Protein AF-A0A0G4MFW6-F1 (afdb_monomer_lite)

pLDDT: mean 86.65, std 14.7, range [42.06, 98.0]

InterPro domains:
  IPR031814 ALG11 mannosyltransferase, N-terminal [PF15924] (3-106)
  IPR038013 ALG11 mannosyltransferase [PTHR45919] (3-107)

Secondary structure (DSSP, 8-state):
-HHHHHHHH-PPP-GGG---PPPTTGGGGSGGG-SSSHHHHHHHHHHHHHHHHHHH---SSEEESS--HHHHHHHHHH-TTS-EEE--SS-SS-HHHHHTT-TTSTTTT-TT--

Radius of gyration: 18.27 Å; chains: 1; bounding box: 51×30×42 Å

Organism: Verticillium longisporum (NCBI:txid100787)

Sequence (114 aa):
MVTLAKRRFNIDIHPPSLVLMYLSTKHLVLASTWTHFTLLGQSLGSMVMAWDAFQLLVPDVLVDTMGYAFVLGLSKLLFPTIPTGAYVHYPTISTDMLESLDPKSANGSQGINA

Structure (mmCIF, N/CA/C/O backbone):
data_AF-A0A0G4MFW6-F1
#
_entry.id   AF-A0A0G4MFW6-F1
#
loop_
_atom_site.group_PDB
_atom_site.id
_atom_site.type_symbol
_atom_site.label_atom_id
_atom_site.label_alt_id
_atom_site.label_comp_id
_atom_site.label_asym_id
_atom_site.label_entity_id
_atom_site.label_seq_id
_atom_site.pdbx_PDB_ins_code
_atom_site.Cartn_x
_atom_site.Cartn_y
_atom_site.Cartn_z
_atom_site.occupancy
_atom_site.B_iso_or_equiv
_atom_site.auth_seq_id
_atom_site.auth_comp_id
_atom_site.auth_asym_id
_atom_site.auth_atom_id
_atom_site.pdbx_PDB_model_num
ATOM 1 N N . MET A 1 1 ? -19.606 -6.796 -1.624 1.00 78.00 1 MET A N 1
ATOM 2 C CA . MET A 1 1 ? -18.393 -7.292 -0.932 1.00 78.00 1 MET A CA 1
ATOM 3 C C . MET A 1 1 ? -18.736 -8.240 0.217 1.00 78.00 1 MET A C 1
ATOM 5 O O . MET A 1 1 ? -18.375 -9.403 0.128 1.00 78.00 1 MET A O 1
ATOM 9 N N . VAL A 1 2 ? -19.492 -7.800 1.233 1.00 89.75 2 VAL A N 1
ATOM 10 C CA . VAL A 1 2 ? -19.849 -8.609 2.423 1.00 89.75 2 VAL A CA 1
ATOM 11 C C . VAL A 1 2 ? -20.500 -9.958 2.074 1.00 89.75 2 VAL A C 1
ATOM 13 O O . VAL A 1 2 ? -20.024 -11.003 2.504 1.00 89.75 2 VAL A O 1
ATOM 16 N N . THR A 1 3 ? -21.512 -9.973 1.199 1.00 90.06 3 THR A N 1
ATOM 17 C CA . THR A 1 3 ? -22.178 -11.217 0.760 1.00 90.06 3 THR A CA 1
ATOM 18 C C . THR A 1 3 ? -21.230 -12.182 0.041 1.00 90.06 3 THR A C 1
ATOM 20 O O . THR A 1 3 ? -21.353 -13.397 0.176 1.00 90.06 3 THR A O 1
ATOM 23 N N . LEU A 1 4 ? -20.261 -11.654 -0.718 1.00 92.50 4 LEU A N 1
ATOM 24 C CA . LEU A 1 4 ? -19.272 -12.471 -1.421 1.00 92.50 4 LEU A CA 1
ATOM 25 C C . LEU A 1 4 ? -18.303 -13.122 -0.428 1.00 92.50 4 LEU A C 1
ATOM 27 O O . LEU A 1 4 ? -18.006 -14.305 -0.576 1.00 92.50 4 LEU A O 1
ATOM 31 N N . ALA A 1 5 ? -17.865 -12.372 0.589 1.00 92.81 5 ALA A N 1
ATOM 32 C CA . ALA A 1 5 ? -17.000 -12.883 1.647 1.00 92.81 5 ALA A CA 1
ATOM 33 C C . ALA A 1 5 ? -17.669 -14.037 2.408 1.00 92.81 5 ALA A C 1
ATOM 35 O O . ALA A 1 5 ? -17.083 -15.116 2.523 1.00 92.81 5 ALA A O 1
ATOM 36 N N . LYS A 1 6 ? -18.937 -13.862 2.806 1.00 94.62 6 LYS A N 1
ATOM 37 C CA . LYS A 1 6 ? -19.715 -14.923 3.456 1.00 94.62 6 LYS A CA 1
ATOM 38 C C . LYS A 1 6 ? -19.870 -16.149 2.560 1.00 94.62 6 LYS A C 1
ATOM 40 O O . LYS A 1 6 ? -19.598 -17.262 2.989 1.00 94.62 6 LYS A O 1
ATOM 45 N N . ARG A 1 7 ? -20.242 -15.964 1.291 1.00 96.62 7 ARG A N 1
ATOM 46 C CA . ARG A 1 7 ? -20.459 -17.086 0.366 1.00 96.62 7 ARG A CA 1
ATOM 47 C C . ARG A 1 7 ? -19.178 -17.859 0.041 1.00 96.62 7 ARG A C 1
ATOM 49 O O . ARG A 1 7 ? -19.228 -19.075 -0.095 1.00 96.62 7 ARG A O 1
ATOM 56 N N . ARG A 1 8 ? -18.050 -17.168 -0.156 1.00 96.50 8 ARG A N 1
ATOM 57 C CA . ARG A 1 8 ? -16.810 -17.793 -0.646 1.00 96.50 8 ARG A CA 1
ATOM 58 C C . ARG A 1 8 ? -15.929 -18.335 0.473 1.00 96.50 8 ARG A C 1
ATOM 60 O O . ARG A 1 8 ? -15.273 -19.351 0.261 1.00 96.50 8 ARG A O 1
ATOM 67 N N . PHE A 1 9 ? -15.919 -17.656 1.616 1.00 94.94 9 PHE A N 1
ATOM 68 C CA . PHE A 1 9 ? -14.988 -17.921 2.711 1.00 94.94 9 PHE A CA 1
ATOM 69 C C . PHE A 1 9 ? -15.691 -18.251 4.034 1.00 94.94 9 PHE A C 1
ATOM 71 O O . PHE A 1 9 ? -15.015 -18.539 5.012 1.00 94.94 9 PHE A O 1
ATOM 78 N N . ASN A 1 10 ? -17.030 -18.224 4.080 1.00 94.69 10 ASN A N 1
ATOM 79 C CA . ASN A 1 10 ? -17.824 -18.399 5.300 1.00 94.69 10 ASN A CA 1
ATOM 80 C C . ASN A 1 10 ? -17.467 -17.401 6.420 1.00 94.69 10 ASN A C 1
ATOM 82 O O . ASN A 1 10 ? -17.587 -17.713 7.600 1.00 94.69 10 ASN A O 1
ATOM 86 N N . ILE A 1 11 ? -17.048 -16.189 6.042 1.00 94.12 11 ILE A N 1
ATOM 87 C CA . ILE A 1 11 ? -16.696 -15.115 6.976 1.00 94.12 11 ILE A CA 1
ATOM 88 C C . ILE A 1 11 ? -17.867 -14.138 7.074 1.00 94.12 11 ILE A C 1
ATOM 90 O O . ILE A 1 11 ? -18.269 -13.544 6.069 1.00 94.12 11 ILE A O 1
ATOM 94 N N . ASP A 1 12 ? -18.400 -13.957 8.281 1.00 93.56 12 ASP A N 1
ATOM 95 C CA . ASP A 1 12 ? -19.388 -12.921 8.579 1.00 93.56 12 ASP A CA 1
ATOM 96 C C . ASP A 1 12 ? -18.678 -11.598 8.874 1.00 93.56 12 ASP A C 1
ATOM 98 O O . ASP A 1 12 ? -17.927 -11.477 9.838 1.00 93.56 12 ASP A O 1
ATOM 102 N N . ILE A 1 13 ? -18.912 -10.595 8.027 1.00 92.50 13 ILE A N 1
ATOM 103 C CA . ILE A 1 13 ? -18.380 -9.241 8.208 1.00 92.50 13 ILE A CA 1
ATOM 104 C C . ILE A 1 13 ? -19.518 -8.360 8.706 1.00 92.50 13 ILE A C 1
ATOM 106 O O . ILE A 1 13 ? -20.530 -8.223 8.019 1.00 92.50 13 ILE A O 1
ATOM 110 N N . HIS A 1 14 ? -19.339 -7.735 9.868 1.00 94.00 14 HIS A N 1
ATOM 111 C CA . HIS A 1 14 ? -20.284 -6.764 10.411 1.00 94.00 14 HIS A CA 1
ATOM 112 C C . HIS A 1 14 ? -20.257 -5.472 9.560 1.00 94.00 14 HIS A C 1
ATOM 114 O O . HIS A 1 14 ? -19.241 -4.777 9.547 1.00 94.00 14 HIS A O 1
ATOM 120 N N . PRO A 1 15 ? -21.323 -5.126 8.807 1.00 90.69 15 PRO A N 1
ATOM 121 C CA . PRO A 1 15 ? -21.254 -4.035 7.829 1.00 90.69 15 PRO A CA 1
ATOM 122 C C . PRO A 1 15 ? -20.947 -2.646 8.416 1.00 90.69 15 PRO A C 1
ATOM 124 O O . PRO A 1 15 ? -20.157 -1.933 7.804 1.00 90.69 15 PRO A O 1
ATOM 127 N N . PRO A 1 16 ? -21.484 -2.250 9.590 1.00 93.31 16 PRO A N 1
ATOM 128 C CA . PRO A 1 16 ? -21.184 -0.942 10.178 1.00 93.31 16 PRO A CA 1
ATOM 129 C C . PRO A 1 16 ? -19.715 -0.713 10.550 1.00 93.31 16 PRO A C 1
ATOM 131 O O . PRO A 1 16 ? -19.299 0.434 10.661 1.00 93.31 16 PRO A O 1
ATOM 134 N N . SER A 1 17 ? -18.923 -1.772 10.752 1.00 91.00 17 SER A N 1
ATOM 135 C CA . SER A 1 17 ? -17.487 -1.644 11.048 1.00 91.00 17 SER A CA 1
ATOM 136 C C . SER A 1 17 ? -16.615 -1.589 9.791 1.00 91.00 17 SER A C 1
ATOM 138 O O . SER A 1 17 ? -15.395 -1.524 9.899 1.00 91.00 17 SER A O 1
ATOM 140 N N . LEU A 1 18 ? -17.213 -1.650 8.598 1.00 92.25 18 LEU A N 1
ATOM 141 C CA . LEU A 1 18 ? -16.495 -1.595 7.333 1.00 92.25 18 LEU A CA 1
ATOM 142 C C . LEU A 1 18 ? -16.656 -0.216 6.694 1.00 92.25 18 LEU A C 1
ATOM 144 O O . LEU A 1 18 ? -17.746 0.160 6.266 1.00 92.25 18 LEU A 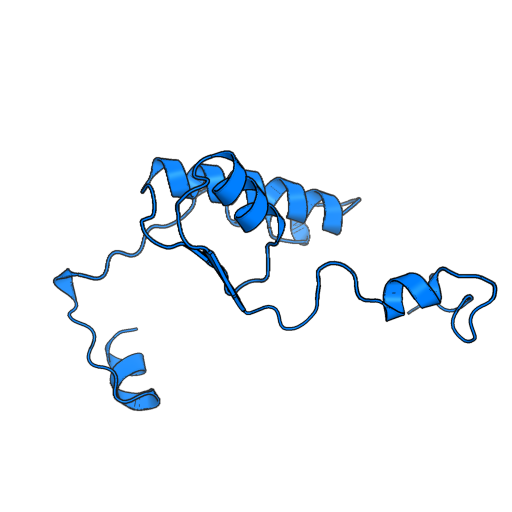O 1
ATOM 148 N N . VAL A 1 19 ? -15.538 0.485 6.533 1.00 94.06 19 VAL A N 1
ATOM 149 C CA . VAL A 1 19 ? -15.472 1.754 5.805 1.00 94.06 19 VAL A CA 1
ATOM 150 C C . VAL A 1 19 ? -14.509 1.597 4.635 1.00 94.06 19 VAL A C 1
ATOM 152 O O . VAL A 1 19 ? -13.379 1.149 4.810 1.00 94.06 19 VAL A O 1
ATOM 155 N N . LEU A 1 20 ? -14.962 1.951 3.431 1.00 93.75 20 LEU A N 1
ATOM 156 C CA . LEU A 1 20 ? -14.128 1.958 2.231 1.00 93.75 20 LEU A CA 1
ATOM 157 C C . LEU A 1 20 ? -13.675 3.387 1.952 1.00 93.75 20 LEU A C 1
ATOM 159 O O . LEU A 1 20 ? -14.489 4.245 1.611 1.00 93.75 20 LEU A O 1
ATOM 163 N N . MET A 1 21 ? -12.377 3.629 2.098 1.00 94.44 21 MET A N 1
ATOM 164 C CA . MET A 1 21 ? -11.762 4.920 1.810 1.00 94.44 21 MET A CA 1
ATOM 165 C C . MET A 1 21 ? -11.141 4.888 0.416 1.00 94.44 21 MET A C 1
ATOM 167 O O . MET A 1 21 ? -10.387 3.974 0.079 1.00 94.44 21 MET A O 1
ATOM 171 N N . TYR A 1 22 ? -11.476 5.876 -0.409 1.00 94.94 22 TYR A N 1
ATOM 172 C CA . TYR A 1 22 ? -10.946 5.993 -1.763 1.00 94.94 22 TYR A CA 1
ATOM 173 C C . TYR A 1 22 ? -9.756 6.944 -1.775 1.00 94.94 22 TYR A C 1
ATOM 175 O O . TYR A 1 22 ? -9.874 8.091 -1.358 1.00 94.94 22 TYR A O 1
ATOM 183 N N . LEU A 1 23 ? -8.626 6.466 -2.293 1.00 96.19 23 LEU A N 1
ATOM 184 C CA . LEU A 1 23 ? -7.404 7.256 -2.414 1.00 96.19 23 LEU A CA 1
ATOM 185 C C . LEU A 1 23 ? -7.413 8.049 -3.721 1.00 96.19 23 LEU A C 1
ATOM 187 O O . LEU A 1 2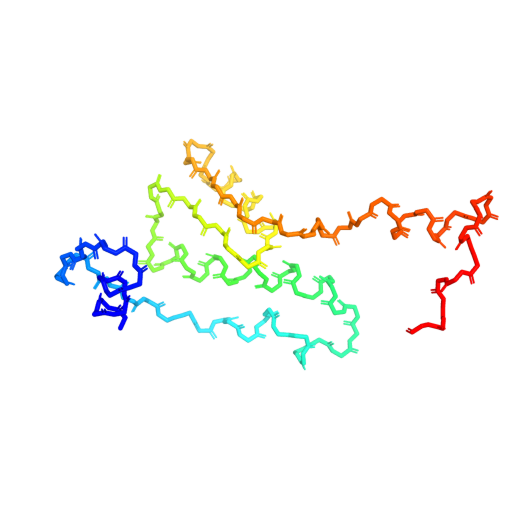3 ? -7.673 7.498 -4.800 1.00 96.19 23 LEU A O 1
ATOM 191 N N . SER A 1 24 ? -7.100 9.337 -3.628 1.00 95.88 24 SER A N 1
ATOM 192 C CA . SER A 1 24 ? -7.059 10.261 -4.769 1.00 95.88 24 SER A CA 1
ATOM 193 C C . SER A 1 24 ? -5.837 10.008 -5.663 1.00 95.88 24 SER A C 1
ATOM 195 O O . SER A 1 24 ? -5.871 10.147 -6.890 1.00 95.88 24 SER A O 1
ATOM 197 N N . THR A 1 25 ? -4.763 9.528 -5.048 1.00 97.12 25 THR A N 1
ATOM 198 C CA . THR A 1 25 ? -3.436 9.346 -5.648 1.00 97.12 25 THR A CA 1
ATOM 199 C C . THR A 1 25 ? -3.196 7.946 -6.222 1.00 97.12 25 THR A C 1
ATOM 201 O O . THR A 1 25 ? -2.107 7.662 -6.718 1.00 97.12 25 THR A O 1
ATOM 204 N N . LYS A 1 26 ? -4.222 7.078 -6.265 1.00 95.06 26 LYS A N 1
ATOM 205 C CA . LYS A 1 26 ? -4.124 5.698 -6.793 1.00 95.06 26 LYS A CA 1
ATOM 206 C C . LYS A 1 26 ? -3.586 5.593 -8.223 1.00 95.06 26 LYS A C 1
ATOM 208 O O . LYS A 1 26 ? -3.128 4.538 -8.641 1.00 95.06 26 LYS A O 1
ATOM 213 N N . HIS A 1 27 ? -3.700 6.657 -9.012 1.00 96.44 27 HIS A N 1
ATOM 214 C CA . HIS A 1 27 ? -3.220 6.657 -10.388 1.00 96.44 27 HIS A CA 1
ATOM 215 C C . HIS A 1 27 ? -1.688 6.579 -10.446 1.00 96.44 27 HIS A C 1
ATOM 217 O O . HIS A 1 27 ? -1.157 5.994 -11.377 1.00 96.44 27 HIS A O 1
ATOM 223 N N . LEU A 1 28 ? -0.975 7.054 -9.419 1.00 96.81 28 LEU A N 1
ATOM 224 C CA . LEU A 1 28 ? 0.490 7.059 -9.376 1.00 96.81 28 LEU A CA 1
ATOM 225 C C . LEU A 1 28 ? 1.121 5.661 -9.313 1.00 96.81 28 LEU A C 1
ATOM 227 O O . LEU A 1 28 ? 2.312 5.523 -9.566 1.00 96.81 28 LEU A O 1
ATOM 231 N N . VAL A 1 29 ? 0.357 4.617 -8.991 1.00 95.25 29 VAL A N 1
ATOM 232 C CA . VAL A 1 29 ? 0.852 3.230 -9.031 1.00 95.25 29 VAL A CA 1
ATOM 233 C C . VAL A 1 29 ? 0.544 2.524 -10.355 1.00 95.25 29 VAL A C 1
ATOM 235 O O . VAL A 1 29 ? 0.963 1.388 -10.565 1.00 95.25 29 VAL A O 1
ATOM 238 N N . LEU A 1 30 ? -0.145 3.184 -11.290 1.00 93.94 30 LEU A N 1
ATOM 239 C CA . LEU A 1 30 ? -0.412 2.633 -12.616 1.00 93.94 30 LEU A CA 1
ATOM 240 C C . LEU A 1 30 ? 0.806 2.810 -13.526 1.00 93.94 30 LEU A C 1
ATOM 242 O O . LEU A 1 30 ? 1.392 3.888 -13.601 1.00 93.94 30 LEU A O 1
ATOM 246 N N . ALA A 1 31 ? 1.149 1.766 -14.281 1.00 89.31 31 ALA A N 1
ATOM 247 C CA . ALA A 1 31 ? 2.262 1.814 -15.229 1.00 89.31 31 ALA A CA 1
ATOM 248 C C . ALA A 1 31 ? 2.069 2.908 -16.296 1.00 89.31 31 ALA A C 1
ATOM 250 O O . ALA A 1 31 ? 3.018 3.589 -16.668 1.00 89.31 31 ALA A O 1
ATOM 251 N N . SER A 1 32 ? 0.822 3.137 -16.721 1.00 93.44 32 SER A N 1
ATOM 252 C CA . SER A 1 32 ? 0.451 4.162 -17.706 1.00 93.44 32 SER A CA 1
ATOM 253 C C . SER A 1 32 ? 0.752 5.596 -17.268 1.00 93.44 32 SER A C 1
ATOM 255 O O . SER A 1 32 ? 0.764 6.493 -18.103 1.00 93.44 32 SER A O 1
ATOM 257 N N . THR A 1 33 ? 0.960 5.835 -15.972 1.00 95.25 33 THR A N 1
ATOM 258 C CA . THR A 1 33 ? 1.313 7.160 -15.447 1.00 95.25 33 THR A CA 1
ATOM 259 C C . THR A 1 33 ? 2.782 7.503 -15.687 1.00 95.25 33 THR A C 1
ATOM 261 O O . THR A 1 33 ? 3.131 8.681 -15.729 1.00 95.25 33 THR A O 1
ATOM 264 N N . TRP A 1 34 ? 3.638 6.501 -15.898 1.00 93.56 34 TRP A N 1
ATOM 265 C CA . TRP A 1 34 ? 5.083 6.674 -16.002 1.00 93.56 34 TRP A CA 1
ATOM 266 C C . TRP A 1 34 ? 5.589 6.216 -17.369 1.00 93.56 34 TRP A C 1
ATOM 268 O O . TRP A 1 34 ? 5.813 5.028 -17.596 1.00 93.56 34 TRP A O 1
ATOM 278 N N . THR A 1 35 ? 5.816 7.174 -18.270 1.00 90.62 35 THR A N 1
ATOM 279 C CA . THR A 1 35 ? 6.331 6.920 -19.629 1.00 90.62 35 THR A CA 1
ATOM 280 C C . THR A 1 35 ? 7.758 6.363 -19.634 1.00 90.62 35 THR A C 1
ATOM 282 O O . THR A 1 35 ? 8.134 5.627 -20.539 1.00 90.62 35 THR A O 1
ATOM 285 N N . HIS A 1 36 ? 8.558 6.703 -18.622 1.00 93.12 36 HIS A N 1
ATOM 286 C CA . HIS A 1 36 ? 9.929 6.225 -18.445 1.00 93.12 36 HIS A CA 1
ATOM 287 C C . HIS A 1 36 ? 10.140 5.833 -16.980 1.00 93.12 36 HIS A C 1
ATOM 289 O O . HIS A 1 36 ? 9.475 6.374 -16.096 1.00 93.12 36 HIS A O 1
ATOM 295 N N . PHE A 1 37 ? 11.082 4.920 -16.719 1.00 92.88 37 PHE A N 1
ATOM 296 C CA . PHE A 1 37 ? 11.421 4.447 -15.368 1.00 92.88 37 PHE A CA 1
ATOM 297 C C . PHE A 1 37 ? 10.208 3.955 -14.568 1.00 92.88 37 PHE A C 1
ATOM 299 O O . PHE A 1 37 ? 10.079 4.241 -13.380 1.00 92.88 37 PHE A O 1
ATOM 306 N N . THR A 1 38 ? 9.316 3.207 -15.218 1.00 91.50 38 THR A N 1
ATOM 307 C CA . THR A 1 38 ? 8.009 2.823 -14.672 1.00 91.50 38 THR A CA 1
ATOM 308 C C . THR A 1 38 ? 8.092 2.193 -13.283 1.00 91.50 38 THR A C 1
ATOM 310 O O . THR A 1 38 ? 7.344 2.599 -12.403 1.00 91.50 38 THR A O 1
ATOM 313 N N . LEU A 1 39 ? 9.043 1.284 -13.038 1.00 91.00 39 LEU A N 1
ATOM 314 C CA . LEU A 1 39 ? 9.212 0.650 -11.723 1.00 91.00 39 LEU A CA 1
ATOM 315 C C . LEU A 1 39 ? 9.607 1.648 -10.624 1.00 91.00 39 LEU A C 1
ATOM 317 O O . LEU A 1 39 ? 9.082 1.592 -9.511 1.00 91.00 39 LEU A O 1
ATOM 321 N N . LEU A 1 40 ? 10.509 2.584 -10.934 1.00 93.38 40 LEU A N 1
ATOM 322 C CA . LEU A 1 40 ? 10.902 3.642 -10.002 1.00 93.38 40 LEU A CA 1
ATOM 323 C C . LEU A 1 40 ? 9.726 4.588 -9.749 1.00 93.38 40 LEU A C 1
ATOM 325 O O . LEU A 1 40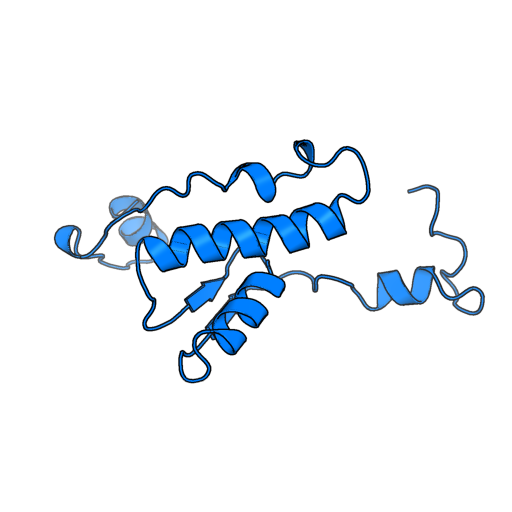 ? 9.425 4.903 -8.600 1.00 93.38 40 LEU A O 1
ATOM 329 N N . GLY A 1 41 ? 9.038 4.991 -10.817 1.00 96.00 41 GLY A N 1
ATOM 330 C CA . GLY A 1 41 ? 7.846 5.827 -10.754 1.00 96.00 41 GLY A CA 1
ATOM 331 C C . GLY A 1 41 ? 6.759 5.206 -9.883 1.00 96.00 41 GLY A C 1
ATOM 332 O O . GLY A 1 41 ? 6.285 5.847 -8.953 1.00 96.00 41 GLY A O 1
ATOM 333 N N . GLN A 1 42 ? 6.423 3.935 -10.097 1.00 95.06 42 GLN A N 1
ATOM 334 C CA . GLN A 1 42 ? 5.450 3.213 -9.274 1.00 95.06 42 GLN A CA 1
ATOM 335 C C . GLN A 1 42 ? 5.915 3.072 -7.820 1.00 95.06 42 GLN A C 1
ATOM 337 O O . GLN A 1 42 ? 5.101 3.219 -6.909 1.00 95.06 42 GLN A O 1
ATOM 342 N N . SER A 1 43 ? 7.212 2.850 -7.582 1.00 94.94 43 SER A N 1
ATOM 343 C CA . SER A 1 43 ? 7.775 2.791 -6.225 1.00 94.94 43 SER A CA 1
ATOM 344 C C . SER A 1 43 ? 7.586 4.120 -5.484 1.00 94.94 43 SER A C 1
ATOM 346 O O . SER A 1 43 ? 7.056 4.134 -4.372 1.00 94.94 43 SER A O 1
ATOM 348 N N . LEU A 1 44 ? 7.918 5.247 -6.124 1.00 96.75 44 LEU A N 1
ATOM 349 C CA . LEU A 1 44 ? 7.686 6.591 -5.581 1.00 96.75 44 LEU A CA 1
ATOM 350 C C . LEU A 1 44 ? 6.190 6.910 -5.440 1.00 96.75 44 LEU A C 1
ATOM 352 O O . LEU A 1 44 ? 5.749 7.397 -4.400 1.00 96.75 44 LEU A O 1
ATOM 356 N N . GLY A 1 45 ? 5.400 6.588 -6.460 1.00 97.25 45 GLY A N 1
ATOM 357 C CA . GLY A 1 45 ? 3.955 6.778 -6.484 1.00 97.25 45 GLY A CA 1
ATOM 358 C C . GLY A 1 45 ? 3.248 6.020 -5.366 1.00 97.25 45 GLY A C 1
ATOM 359 O O . GLY A 1 45 ? 2.318 6.547 -4.759 1.00 97.25 45 GLY A O 1
ATOM 360 N N . SER A 1 46 ? 3.736 4.826 -5.024 1.00 96.94 46 SER A N 1
ATOM 361 C CA . SER A 1 46 ? 3.195 4.043 -3.915 1.00 96.94 46 SER A CA 1
ATOM 362 C C . SER A 1 46 ? 3.400 4.730 -2.562 1.00 96.94 46 SER A C 1
ATOM 364 O O . SER A 1 46 ? 2.486 4.721 -1.741 1.00 96.94 46 SER A O 1
ATOM 366 N N . MET A 1 47 ? 4.532 5.414 -2.346 1.00 97.88 47 MET A N 1
ATOM 367 C CA . MET A 1 47 ? 4.767 6.200 -1.128 1.00 97.88 47 MET A CA 1
ATOM 368 C C . MET A 1 47 ? 3.826 7.402 -1.027 1.00 97.88 47 MET A C 1
ATOM 370 O O . MET A 1 47 ? 3.273 7.653 0.041 1.00 97.88 47 MET A O 1
ATOM 374 N N . VAL A 1 48 ? 3.591 8.113 -2.136 1.00 98.00 48 VAL A N 1
ATOM 375 C CA . VAL A 1 48 ? 2.617 9.219 -2.175 1.00 98.00 48 VAL A CA 1
ATOM 376 C C . VAL A 1 48 ? 1.206 8.705 -1.880 1.00 98.00 48 VAL A C 1
ATOM 378 O O . VAL A 1 48 ? 0.472 9.316 -1.107 1.00 98.00 48 VAL A O 1
ATOM 381 N N . MET A 1 49 ? 0.848 7.546 -2.434 1.00 97.62 49 MET A N 1
ATOM 382 C CA . MET A 1 49 ? -0.439 6.905 -2.179 1.00 97.62 49 MET A CA 1
ATOM 383 C C . MET A 1 49 ? -0.605 6.442 -0.728 1.00 97.62 49 MET A C 1
ATOM 385 O O . MET A 1 49 ? -1.680 6.598 -0.151 1.00 97.62 49 MET A O 1
ATOM 389 N N . ALA A 1 50 ? 0.447 5.910 -0.109 1.00 97.00 50 ALA A N 1
ATOM 390 C CA . ALA A 1 50 ? 0.426 5.577 1.312 1.00 97.00 50 ALA A CA 1
ATOM 391 C C . ALA A 1 50 ? 0.292 6.822 2.192 1.00 97.00 50 ALA A C 1
ATOM 393 O O . ALA A 1 50 ? -0.463 6.808 3.159 1.00 97.00 50 ALA A O 1
ATOM 394 N N . TRP A 1 51 ? 0.966 7.914 1.834 1.00 97.56 51 TRP A N 1
ATOM 395 C CA . TRP A 1 51 ? 0.827 9.188 2.533 1.00 97.56 51 TRP A CA 1
ATOM 396 C C . TRP A 1 51 ? -0.604 9.749 2.460 1.00 97.56 51 TRP A C 1
ATOM 398 O O . TRP A 1 51 ? -1.122 10.233 3.465 1.00 97.56 51 TRP A O 1
ATOM 408 N N . ASP A 1 52 ? -1.264 9.645 1.303 1.00 97.56 52 ASP A N 1
ATOM 409 C CA . ASP A 1 52 ? -2.695 9.961 1.134 1.00 97.56 52 ASP A CA 1
ATOM 410 C C . ASP A 1 52 ? -3.561 9.100 2.075 1.00 97.56 52 ASP A C 1
ATOM 412 O O . ASP A 1 52 ? -4.378 9.619 2.832 1.00 97.56 52 ASP A O 1
ATOM 416 N N . ALA A 1 53 ? -3.304 7.788 2.137 1.00 96.75 53 ALA A N 1
ATOM 417 C CA . ALA A 1 53 ? -4.017 6.886 3.043 1.00 96.75 53 ALA A CA 1
ATOM 418 C C . ALA A 1 53 ? -3.818 7.238 4.529 1.00 96.75 53 ALA A C 1
ATOM 420 O O . ALA A 1 53 ? -4.788 7.258 5.284 1.00 96.75 53 ALA A O 1
ATOM 421 N N . PHE A 1 54 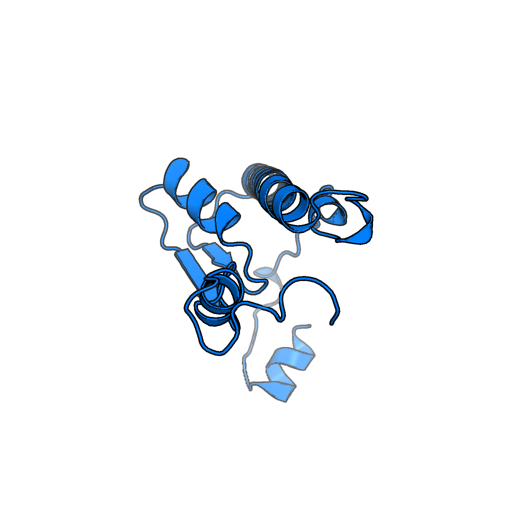? -2.591 7.560 4.947 1.00 96.31 54 PHE A N 1
ATOM 422 C CA . PHE A 1 54 ? -2.281 7.895 6.343 1.00 96.31 54 PHE A CA 1
ATOM 423 C C . PHE A 1 54 ? -2.882 9.229 6.795 1.00 96.31 54 PHE A C 1
ATOM 425 O O . PHE A 1 54 ? -3.133 9.404 7.986 1.00 96.31 54 PHE A O 1
ATOM 432 N N . GLN A 1 55 ? -3.158 10.152 5.868 1.00 95.94 55 GLN A N 1
ATOM 433 C CA . GLN A 1 55 ? -3.918 11.369 6.168 1.00 95.94 55 GLN A CA 1
ATOM 434 C C . GLN A 1 55 ? -5.410 11.097 6.396 1.00 95.94 55 GLN A C 1
ATOM 436 O O . GLN A 1 55 ? -6.054 11.841 7.133 1.00 95.94 55 GLN A O 1
ATOM 441 N N . LEU A 1 56 ? -5.962 10.045 5.784 1.00 96.12 56 LEU A N 1
ATOM 442 C CA . LEU A 1 56 ? -7.353 9.637 6.000 1.00 96.12 56 LEU A CA 1
ATOM 443 C C . LEU A 1 56 ? -7.513 8.824 7.287 1.00 96.12 56 LEU A C 1
ATOM 445 O O . LEU A 1 56 ? -8.492 9.006 8.012 1.00 96.12 56 LEU A O 1
ATOM 449 N N . LEU A 1 57 ? -6.569 7.921 7.560 1.00 95.19 57 LEU A N 1
ATOM 450 C CA . LEU A 1 57 ? -6.576 7.075 8.747 1.00 95.19 57 LEU A CA 1
ATOM 451 C C . LEU A 1 57 ? -5.162 6.593 9.084 1.00 95.19 57 LEU A C 1
ATOM 453 O O . LEU A 1 57 ? -4.508 5.930 8.277 1.00 95.19 57 LEU A O 1
ATOM 457 N N . VAL A 1 58 ? -4.723 6.855 10.314 1.00 95.25 58 VAL A N 1
ATOM 458 C CA . VAL A 1 58 ? -3.519 6.223 10.863 1.00 95.25 58 VAL A CA 1
ATOM 459 C C . VAL A 1 58 ? -3.859 4.765 11.197 1.00 95.25 58 VAL A C 1
ATOM 461 O O . VAL A 1 58 ? -4.821 4.537 11.930 1.00 95.25 58 VAL A O 1
ATOM 464 N N . PRO A 1 59 ? -3.135 3.772 10.650 1.00 95.19 59 PRO A N 1
ATOM 465 C CA . PRO A 1 59 ? -3.457 2.370 10.886 1.00 95.19 59 PRO A CA 1
ATOM 466 C C . PRO A 1 59 ? -3.065 1.926 12.303 1.00 95.19 59 PRO A C 1
ATOM 468 O O . PRO A 1 59 ? -2.157 2.482 12.902 1.00 95.19 59 PRO A O 1
ATOM 471 N N . ASP A 1 60 ? -3.686 0.858 12.802 1.00 96.69 60 ASP A N 1
ATOM 472 C CA . ASP A 1 60 ? -3.162 0.071 13.934 1.00 96.69 60 ASP A CA 1
ATOM 473 C C . ASP A 1 60 ? -2.413 -1.180 13.448 1.00 96.69 60 ASP A C 1
ATOM 475 O O . ASP A 1 60 ? -1.524 -1.705 14.115 1.00 96.69 60 ASP A O 1
ATOM 479 N N . VAL A 1 61 ? -2.772 -1.657 12.253 1.00 96.44 61 VAL A N 1
ATOM 480 C CA . VAL A 1 61 ? -2.130 -2.750 11.520 1.00 96.44 61 VAL A CA 1
ATOM 481 C C . VAL A 1 61 ? -2.180 -2.389 10.041 1.00 96.44 61 VAL A C 1
ATOM 483 O O . VAL A 1 61 ? -3.246 -2.043 9.528 1.00 96.44 61 VAL A O 1
ATOM 486 N N . LEU A 1 62 ? -1.053 -2.491 9.339 1.00 96.62 62 LEU A N 1
ATOM 487 C CA . LEU A 1 62 ? -1.003 -2.250 7.897 1.00 96.62 62 LEU A CA 1
ATOM 488 C C . LEU A 1 62 ? -0.848 -3.570 7.141 1.00 96.62 62 LEU A C 1
ATOM 490 O O . LEU A 1 62 ? 0.077 -4.336 7.408 1.00 96.62 62 LEU A O 1
ATOM 494 N N . VAL A 1 63 ? -1.729 -3.818 6.173 1.00 96.25 63 VAL A N 1
ATOM 495 C CA . VAL A 1 63 ? -1.685 -5.011 5.318 1.00 96.25 63 VAL A CA 1
ATOM 496 C C . VAL A 1 63 ? -1.582 -4.592 3.856 1.00 96.25 63 VAL A C 1
ATOM 498 O O . VAL A 1 63 ? -2.489 -3.949 3.333 1.00 96.25 63 VAL A O 1
ATOM 501 N N . ASP A 1 64 ? -0.497 -4.981 3.191 1.00 94.44 64 ASP A N 1
ATOM 502 C CA . ASP A 1 64 ? -0.305 -4.780 1.755 1.00 94.44 64 ASP A CA 1
ATOM 503 C C . ASP A 1 64 ? -0.573 -6.077 0.983 1.00 94.44 64 ASP A C 1
ATOM 505 O O . ASP A 1 64 ? 0.013 -7.122 1.252 1.00 94.44 64 ASP A O 1
ATOM 509 N N . THR A 1 65 ? -1.469 -6.014 0.004 1.00 92.06 65 THR A N 1
ATOM 510 C CA . THR A 1 65 ? -1.811 -7.156 -0.863 1.00 92.06 65 THR A CA 1
ATOM 511 C C . THR A 1 65 ? -1.398 -6.952 -2.315 1.00 92.06 65 THR A C 1
ATOM 513 O O . THR A 1 65 ? -1.518 -7.878 -3.113 1.00 92.06 65 THR A O 1
ATOM 516 N N . MET A 1 66 ? -0.929 -5.753 -2.664 1.00 89.81 66 MET A N 1
ATOM 517 C CA . MET A 1 66 ? -0.574 -5.372 -4.032 1.00 89.81 66 MET A CA 1
ATOM 518 C C . MET A 1 66 ? 0.936 -5.482 -4.282 1.00 89.81 66 MET A C 1
ATOM 520 O O . MET A 1 66 ? 1.351 -5.539 -5.436 1.00 89.81 66 MET A O 1
ATOM 524 N N . GLY A 1 67 ? 1.752 -5.544 -3.223 1.00 88.81 67 GLY A N 1
ATOM 525 C CA . GLY A 1 67 ? 3.201 -5.746 -3.319 1.00 88.81 67 GLY A CA 1
ATOM 526 C C . GLY A 1 67 ? 4.006 -4.448 -3.424 1.00 88.81 67 GLY A C 1
ATOM 527 O O . GLY A 1 67 ? 5.086 -4.426 -4.015 1.00 88.81 67 GLY A O 1
ATOM 528 N N . TYR A 1 68 ? 3.509 -3.356 -2.846 1.00 91.81 68 TYR A N 1
ATOM 529 C CA . TYR A 1 68 ? 4.198 -2.073 -2.781 1.00 91.81 68 TYR A CA 1
ATOM 530 C C . TYR A 1 68 ? 5.167 -2.016 -1.592 1.00 91.81 68 TYR A C 1
ATOM 532 O O . TYR A 1 68 ? 4.913 -1.365 -0.580 1.00 91.81 68 TYR A O 1
ATOM 540 N N . ALA A 1 69 ? 6.337 -2.645 -1.732 1.00 90.81 69 ALA A N 1
ATOM 541 C CA . ALA A 1 69 ? 7.342 -2.737 -0.664 1.00 90.81 69 ALA A CA 1
ATOM 542 C C . ALA A 1 69 ? 7.714 -1.379 -0.018 1.00 90.81 69 ALA A C 1
ATOM 544 O O . ALA A 1 69 ? 7.933 -1.296 1.191 1.00 90.81 69 ALA A O 1
ATOM 545 N N . PHE A 1 70 ? 7.727 -0.296 -0.801 1.00 94.62 70 PHE A N 1
ATOM 546 C CA . PHE A 1 70 ? 8.044 1.053 -0.320 1.00 94.62 70 PHE A CA 1
ATOM 547 C C . PHE A 1 70 ? 6.974 1.630 0.618 1.00 94.62 70 PHE A C 1
ATOM 549 O O . PHE A 1 70 ? 7.306 2.421 1.498 1.00 94.62 70 PHE A O 1
ATOM 556 N N . VAL A 1 71 ? 5.715 1.195 0.504 1.00 96.31 71 VAL A N 1
ATOM 557 C CA . VAL A 1 71 ? 4.641 1.553 1.446 1.00 96.31 71 VAL A CA 1
ATOM 558 C C . VAL A 1 71 ? 4.944 1.007 2.838 1.00 96.31 71 VAL A C 1
ATOM 560 O O . VAL A 1 71 ? 4.790 1.718 3.829 1.00 96.31 71 VAL A O 1
ATOM 563 N N . LEU A 1 72 ? 5.430 -0.234 2.918 1.00 94.62 72 LEU A N 1
ATOM 564 C CA . LEU A 1 72 ? 5.813 -0.864 4.184 1.00 94.62 72 LEU A CA 1
ATOM 565 C C . LEU A 1 72 ? 7.018 -0.153 4.803 1.00 94.62 72 LEU A C 1
ATOM 567 O O . LEU A 1 72 ? 7.016 0.135 6.000 1.00 94.62 72 LEU A O 1
ATOM 571 N N . GLY A 1 73 ? 8.017 0.182 3.980 1.00 94.62 73 GLY A N 1
ATOM 572 C CA . GLY A 1 73 ? 9.170 0.978 4.403 1.00 94.62 73 GLY A CA 1
ATOM 573 C C . GLY A 1 73 ? 8.756 2.341 4.961 1.00 94.62 73 GLY A C 1
ATOM 574 O O . GLY A 1 73 ? 9.154 2.697 6.070 1.00 94.62 73 GLY A O 1
ATOM 575 N N . LEU A 1 74 ? 7.889 3.067 4.246 1.00 96.69 74 LEU A N 1
ATOM 576 C CA . LEU A 1 74 ? 7.352 4.351 4.700 1.00 96.69 74 LEU A CA 1
ATOM 577 C C . LEU A 1 74 ? 6.546 4.205 5.998 1.00 96.69 74 LEU A C 1
ATOM 579 O O . LEU A 1 74 ? 6.716 5.001 6.919 1.00 96.69 74 LEU A O 1
ATOM 583 N N . SER A 1 75 ? 5.717 3.165 6.112 1.00 96.75 75 SER A N 1
ATOM 584 C CA . SER A 1 75 ? 4.970 2.881 7.339 1.00 96.75 75 SER A CA 1
ATOM 585 C C . SER A 1 75 ? 5.893 2.637 8.526 1.00 96.75 75 SER A C 1
ATOM 587 O O . SER A 1 75 ? 5.595 3.115 9.612 1.00 96.75 75 SER A O 1
ATOM 589 N N . LYS A 1 76 ? 7.000 1.910 8.348 1.00 95.38 76 LYS A N 1
ATOM 590 C CA . LYS A 1 76 ? 7.973 1.666 9.423 1.00 95.38 76 LYS A CA 1
ATOM 591 C C . LYS A 1 76 ? 8.786 2.900 9.780 1.00 95.38 76 LYS A C 1
ATOM 593 O O . LYS A 1 76 ? 9.167 3.047 10.937 1.00 95.38 76 LYS A O 1
ATOM 598 N N . LEU A 1 77 ? 9.016 3.783 8.815 1.00 97.00 77 LEU A N 1
ATOM 599 C CA . LEU A 1 77 ? 9.663 5.064 9.058 1.00 97.00 77 LEU A CA 1
ATOM 600 C C . LEU A 1 77 ? 8.773 5.996 9.895 1.00 97.00 77 LEU A C 1
ATOM 602 O O . LEU A 1 77 ? 9.256 6.604 10.845 1.00 97.00 77 LEU A O 1
ATOM 606 N N . LEU A 1 78 ? 7.485 6.100 9.555 1.00 96.75 78 LEU A N 1
ATOM 607 C CA . LEU A 1 78 ? 6.539 6.996 10.233 1.00 96.75 78 LEU A CA 1
ATOM 608 C C . LEU A 1 78 ? 5.982 6.402 11.531 1.00 96.75 78 LEU A C 1
ATOM 610 O O . LEU A 1 78 ? 5.757 7.122 12.501 1.00 96.75 78 LEU A O 1
ATOM 614 N N . PHE A 1 79 ? 5.783 5.086 11.557 1.00 96.94 79 PHE A N 1
ATOM 615 C CA . PHE A 1 79 ? 5.148 4.361 12.650 1.00 96.94 79 PHE A CA 1
ATOM 616 C C . PHE A 1 79 ? 5.912 3.062 12.977 1.00 96.94 79 PHE A C 1
ATOM 618 O O . PHE A 1 79 ? 5.472 1.957 12.639 1.00 96.94 79 PHE A O 1
ATOM 625 N N . PRO A 1 80 ? 7.067 3.154 13.659 1.00 96.50 80 PRO A N 1
ATOM 626 C CA . PRO A 1 80 ? 7.959 2.007 13.865 1.00 96.50 80 PRO A CA 1
ATOM 627 C C . PRO A 1 80 ? 7.305 0.815 14.583 1.00 96.50 80 PRO A C 1
ATOM 629 O O . PRO A 1 80 ? 7.616 -0.346 14.295 1.00 96.50 80 PRO A O 1
ATOM 632 N N . THR A 1 81 ? 6.377 1.099 15.500 1.00 96.56 81 THR A N 1
ATOM 633 C CA . THR A 1 81 ? 5.705 0.113 16.357 1.00 96.56 81 THR A CA 1
ATOM 634 C C . THR A 1 81 ? 4.511 -0.575 15.697 1.00 96.56 81 THR A C 1
ATOM 636 O O . THR A 1 81 ? 4.088 -1.621 16.185 1.00 96.56 81 THR A O 1
ATOM 639 N N . ILE A 1 82 ? 3.983 -0.047 14.586 1.00 96.19 82 ILE A N 1
ATOM 640 C CA . ILE A 1 82 ? 2.811 -0.629 13.920 1.00 96.19 82 ILE A CA 1
ATOM 641 C C . ILE A 1 82 ? 3.200 -1.952 13.251 1.00 96.19 82 ILE A C 1
ATOM 643 O O . ILE A 1 82 ? 4.141 -1.973 12.449 1.00 96.19 82 ILE A O 1
ATOM 647 N N . PRO A 1 83 ? 2.509 -3.070 13.526 1.00 96.81 83 PRO A N 1
ATOM 648 C CA . PRO A 1 83 ? 2.719 -4.314 12.799 1.00 96.81 83 PRO A CA 1
ATOM 649 C C . PRO A 1 83 ? 2.307 -4.167 11.326 1.00 96.81 83 PRO A C 1
ATOM 651 O O . PRO A 1 83 ? 1.239 -3.654 10.993 1.00 96.81 83 PRO A O 1
ATOM 654 N N . THR A 1 84 ? 3.170 -4.652 10.435 1.00 95.75 84 THR A N 1
ATOM 655 C CA . THR A 1 84 ? 2.972 -4.624 8.983 1.00 95.75 84 THR A CA 1
ATOM 656 C C . THR A 1 84 ? 2.983 -6.049 8.440 1.00 95.75 84 THR A C 1
ATOM 658 O O . THR A 1 84 ? 3.894 -6.811 8.767 1.00 95.75 84 THR A O 1
ATOM 661 N N . GLY A 1 85 ? 2.018 -6.403 7.597 1.00 94.31 85 GLY A N 1
ATOM 662 C CA . GLY A 1 85 ? 1.966 -7.677 6.880 1.00 94.31 85 GLY A CA 1
ATOM 663 C C . GLY A 1 85 ? 1.867 -7.454 5.376 1.00 94.31 85 GLY A C 1
ATOM 664 O O . GLY A 1 85 ? 1.258 -6.481 4.936 1.00 94.31 85 GLY A O 1
ATOM 665 N N . ALA A 1 86 ? 2.455 -8.346 4.581 1.00 93.00 86 ALA A N 1
ATOM 666 C CA . ALA A 1 86 ? 2.392 -8.246 3.130 1.00 93.00 86 ALA A CA 1
ATOM 667 C C . ALA A 1 86 ? 2.176 -9.604 2.470 1.00 93.00 86 ALA A C 1
ATOM 669 O O . ALA A 1 86 ? 2.786 -10.600 2.861 1.00 93.00 86 ALA A O 1
ATOM 670 N N . TYR A 1 87 ? 1.327 -9.624 1.447 1.00 90.81 87 TYR A N 1
ATOM 671 C CA . TYR A 1 87 ? 1.216 -10.732 0.512 1.00 90.81 87 TYR A CA 1
ATOM 672 C C . TYR A 1 87 ? 2.018 -10.389 -0.746 1.00 90.81 87 TYR A C 1
ATOM 674 O O . TYR A 1 87 ? 1.606 -9.548 -1.542 1.00 90.81 87 TYR A O 1
ATOM 682 N N . VAL A 1 88 ? 3.182 -11.024 -0.904 1.00 83.69 88 VAL A N 1
ATOM 683 C CA . VAL A 1 88 ? 4.116 -10.770 -2.009 1.00 83.69 88 VAL A CA 1
ATOM 684 C C . VAL A 1 88 ? 4.266 -12.047 -2.828 1.00 83.69 88 VAL A C 1
ATOM 686 O O . VAL A 1 88 ? 4.832 -13.026 -2.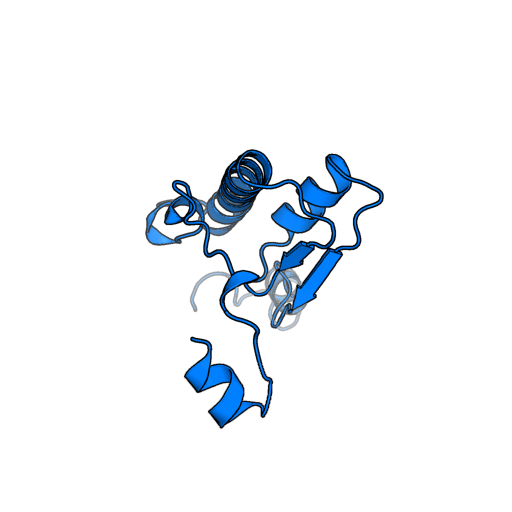350 1.00 83.69 88 VAL A O 1
ATOM 689 N N . HIS A 1 89 ? 3.730 -12.047 -4.051 1.00 74.81 89 HIS A N 1
ATOM 690 C CA . HIS A 1 89 ? 3.803 -13.205 -4.951 1.00 74.81 89 HIS A CA 1
ATOM 691 C C . HIS A 1 89 ? 5.158 -13.299 -5.677 1.00 74.81 89 HIS A C 1
ATOM 693 O O . HIS A 1 89 ? 5.697 -14.392 -5.814 1.00 74.81 89 HIS A O 1
ATOM 699 N N . TYR A 1 90 ? 5.737 -12.151 -6.058 1.00 64.19 90 TYR A N 1
ATOM 700 C CA . TYR A 1 90 ? 7.105 -12.004 -6.567 1.00 64.19 90 TYR A CA 1
ATOM 701 C C . TYR A 1 90 ? 7.752 -10.772 -5.914 1.00 64.19 90 TYR A C 1
ATOM 703 O O . TYR A 1 90 ? 7.089 -9.735 -5.822 1.00 64.19 90 TYR A O 1
ATOM 711 N N . PRO A 1 91 ? 9.003 -10.852 -5.424 1.00 60.41 91 PRO A N 1
ATOM 712 C CA . PRO A 1 91 ? 9.679 -9.702 -4.829 1.00 60.41 91 PRO A CA 1
ATOM 713 C C . PRO A 1 91 ? 9.910 -8.603 -5.874 1.00 60.41 91 PRO A C 1
ATOM 715 O O . PRO A 1 91 ? 10.038 -8.886 -7.063 1.00 60.41 91 PRO A O 1
ATOM 718 N N . THR A 1 92 ? 10.001 -7.346 -5.423 1.00 60.50 92 THR A N 1
ATOM 719 C CA . THR A 1 92 ? 10.158 -6.163 -6.294 1.00 60.50 92 THR A CA 1
ATOM 720 C C . THR A 1 92 ? 11.336 -6.289 -7.266 1.00 60.50 92 THR A C 1
ATOM 722 O O . THR A 1 92 ? 11.245 -5.808 -8.391 1.00 60.50 92 THR A O 1
ATOM 725 N N . ILE A 1 93 ? 12.407 -6.981 -6.861 1.00 61.22 93 ILE A N 1
ATOM 726 C CA . ILE A 1 93 ? 13.416 -7.535 -7.765 1.00 61.22 93 ILE A CA 1
ATOM 727 C C . ILE A 1 93 ? 13.617 -9.015 -7.417 1.00 61.22 93 ILE A C 1
ATOM 729 O O . ILE A 1 93 ? 13.879 -9.341 -6.259 1.00 61.22 93 ILE A O 1
ATOM 733 N N . SER A 1 94 ? 13.483 -9.909 -8.399 1.00 63.50 94 SER A N 1
ATOM 734 C CA . SER A 1 94 ? 13.797 -11.330 -8.245 1.00 63.50 94 SER A CA 1
ATOM 735 C C . SER A 1 94 ? 15.294 -11.582 -8.410 1.00 63.50 94 SER A C 1
ATOM 737 O O . SER A 1 94 ? 16.000 -10.847 -9.104 1.00 63.50 94 SER A O 1
ATOM 739 N N . THR A 1 95 ? 15.779 -12.650 -7.780 1.00 61.16 95 THR A N 1
ATOM 740 C CA . THR A 1 95 ? 17.151 -13.143 -7.963 1.00 61.16 95 THR A CA 1
ATOM 741 C C . THR A 1 95 ? 17.441 -13.444 -9.427 1.00 61.16 95 THR A C 1
ATOM 743 O O . THR A 1 95 ? 18.510 -13.099 -9.911 1.00 61.16 95 THR A O 1
ATOM 746 N N . ASP A 1 96 ? 16.453 -13.958 -10.154 1.00 60.97 96 ASP A N 1
ATOM 747 C CA . ASP A 1 96 ? 16.585 -14.298 -11.571 1.00 60.97 96 ASP A CA 1
ATOM 748 C C . ASP A 1 96 ? 16.734 -13.040 -12.445 1.00 60.97 96 ASP A C 1
ATOM 750 O O . ASP A 1 96 ? 17.490 -13.042 -13.415 1.00 60.97 96 ASP A O 1
ATOM 754 N N . MET A 1 97 ? 16.078 -11.927 -12.076 1.00 64.56 97 MET A N 1
ATOM 755 C CA . MET A 1 97 ? 16.286 -10.637 -12.744 1.00 64.56 97 MET A CA 1
ATOM 756 C C . MET A 1 97 ? 17.699 -10.100 -12.494 1.00 64.56 97 MET A C 1
ATOM 758 O O . MET A 1 97 ? 18.304 -9.572 -13.421 1.00 64.56 97 MET A O 1
ATOM 762 N N . LEU A 1 98 ? 18.261 -10.277 -11.292 1.00 61.75 98 LEU A N 1
ATOM 763 C CA . LEU A 1 98 ? 19.661 -9.921 -11.015 1.00 61.75 98 LEU A CA 1
ATOM 764 C C . LEU A 1 98 ? 20.639 -10.823 -11.778 1.00 61.75 98 LEU A C 1
ATOM 766 O O . LEU A 1 98 ? 21.627 -10.337 -12.320 1.00 61.75 98 LEU A O 1
ATOM 770 N N . GLU A 1 99 ? 20.350 -12.119 -11.862 1.00 63.56 99 GLU A N 1
ATOM 771 C CA . GLU A 1 99 ? 21.193 -13.102 -12.542 1.00 63.56 99 GLU A CA 1
ATOM 772 C C . GLU A 1 99 ? 21.192 -12.902 -14.065 1.00 63.56 99 GLU A C 1
ATOM 774 O O . GLU A 1 99 ? 22.229 -13.052 -14.707 1.00 63.56 99 GLU A O 1
ATOM 779 N N . SER A 1 100 ? 20.077 -12.455 -14.651 1.00 62.00 100 SER A N 1
ATOM 780 C CA . SER A 1 100 ? 20.007 -12.083 -16.074 1.00 62.00 100 SER A CA 1
ATOM 781 C C . SER A 1 100 ? 20.833 -10.842 -16.446 1.00 62.00 100 SER A C 1
ATOM 783 O O . SER A 1 100 ? 21.106 -10.614 -17.624 1.00 62.00 100 SER A O 1
ATOM 785 N N . LEU A 1 101 ? 21.237 -10.048 -15.446 1.00 61.97 101 LEU A N 1
ATOM 786 C CA . LEU A 1 101 ? 22.096 -8.873 -15.603 1.00 61.97 101 LEU A CA 1
ATOM 787 C C . LEU A 1 101 ? 23.577 -9.188 -15.346 1.00 61.97 101 LEU A C 1
ATOM 789 O O . LEU A 1 101 ? 24.427 -8.348 -15.644 1.00 61.97 101 LEU A O 1
ATOM 793 N N . ASP A 1 102 ? 23.902 -10.365 -14.796 1.00 70.75 102 ASP A N 1
ATOM 794 C CA . ASP A 1 102 ? 25.286 -10.799 -14.609 1.00 70.75 102 ASP A CA 1
ATOM 795 C C . ASP A 1 102 ? 25.816 -11.424 -15.911 1.00 70.75 102 ASP A C 1
ATOM 797 O O . ASP A 1 102 ? 25.402 -12.528 -16.269 1.00 70.75 102 ASP A O 1
ATOM 801 N N . PRO A 1 103 ? 26.777 -10.786 -16.608 1.00 64.56 103 PRO A N 1
ATOM 802 C CA . PRO A 1 103 ? 27.322 -11.294 -17.867 1.00 64.56 103 PRO A CA 1
ATOM 803 C C . PRO A 1 103 ? 28.068 -12.632 -17.727 1.00 64.56 103 PRO A C 1
ATOM 805 O O . PRO A 1 103 ? 28.442 -13.224 -18.740 1.00 64.56 103 PRO A O 1
ATOM 808 N N . LYS A 1 104 ? 28.325 -13.104 -16.499 1.00 66.62 104 LYS A N 1
ATOM 809 C CA . LYS A 1 104 ? 28.941 -14.408 -16.215 1.00 66.62 104 LYS A CA 1
ATOM 810 C C . LYS A 1 104 ? 27.925 -15.509 -15.902 1.00 66.62 104 LYS A C 1
ATOM 812 O O . LYS A 1 104 ? 28.331 -16.667 -15.797 1.00 66.62 104 LYS A O 1
ATOM 817 N N . SER A 1 105 ? 26.645 -15.178 -15.735 1.00 63.69 105 SER A N 1
ATOM 818 C CA . SER A 1 105 ? 25.599 -16.170 -15.487 1.00 63.69 105 SER A CA 1
ATOM 819 C C . SER A 1 105 ? 25.135 -16.817 -16.794 1.00 63.69 105 SER A C 1
ATOM 821 O O . SER A 1 105 ? 25.257 -16.240 -17.877 1.00 63.69 105 SER A O 1
ATOM 823 N N . ALA A 1 106 ? 24.545 -18.011 -16.696 1.00 65.06 106 ALA A N 1
ATOM 824 C CA . ALA A 1 106 ? 23.986 -18.719 -17.850 1.00 65.06 106 ALA A CA 1
ATOM 825 C C . ALA A 1 106 ? 22.892 -17.912 -18.587 1.00 65.06 106 ALA A C 1
ATOM 827 O O . ALA A 1 106 ? 22.666 -18.139 -19.775 1.00 65.06 106 ALA A O 1
ATOM 828 N N . ASN A 1 107 ? 22.258 -16.950 -17.903 1.00 59.06 107 ASN A N 1
ATOM 829 C CA . ASN A 1 107 ? 21.161 -16.124 -18.413 1.00 59.06 107 ASN A CA 1
ATOM 830 C C . ASN A 1 107 ? 21.579 -14.663 -18.686 1.00 59.06 107 ASN A C 1
ATOM 832 O O . ASN A 1 107 ? 20.729 -13.846 -19.045 1.00 59.06 107 ASN A O 1
ATOM 836 N N . GLY A 1 108 ? 22.870 -14.333 -18.552 1.00 56.28 108 GLY A N 1
ATOM 837 C CA . GLY A 1 108 ? 23.432 -12.972 -18.567 1.00 56.28 108 GLY A CA 1
ATOM 838 C C . GLY A 1 108 ? 23.272 -12.152 -19.852 1.00 56.28 108 GLY A C 1
ATOM 839 O O . GLY A 1 108 ? 23.715 -11.008 -19.915 1.00 56.28 108 GLY A O 1
ATOM 840 N N . SER A 1 109 ? 22.679 -12.726 -20.902 1.00 56.88 109 SER A N 1
ATOM 841 C CA . SER A 1 109 ? 22.461 -12.082 -22.205 1.00 56.88 109 SER A CA 1
ATOM 842 C C . SER A 1 109 ? 20.985 -11.890 -22.573 1.00 56.88 109 SER A C 1
ATOM 844 O O . SER A 1 109 ? 20.695 -11.327 -23.628 1.00 56.88 109 SER A O 1
ATOM 846 N N . GLN A 1 110 ? 20.041 -12.317 -21.726 1.00 58.94 110 GLN A N 1
ATOM 847 C CA . GLN A 1 110 ? 18.604 -12.243 -22.038 1.00 58.94 110 GLN A CA 1
ATOM 848 C C . GLN A 1 110 ? 17.957 -10.884 -21.708 1.00 58.94 110 GLN A C 1
ATOM 850 O O . GLN A 1 110 ? 16.797 -10.654 -22.036 1.00 58.94 110 GLN A O 1
ATOM 855 N N . GLY A 1 111 ? 18.705 -9.955 -21.107 1.00 55.12 111 GLY A N 1
ATOM 856 C CA . GLY A 1 111 ? 18.173 -8.728 -20.507 1.00 55.12 111 GLY A CA 1
ATOM 857 C C . GLY A 1 111 ? 17.696 -7.601 -21.435 1.00 55.12 111 GLY A C 1
ATOM 858 O O . GLY A 1 111 ? 17.445 -6.518 -20.918 1.00 55.12 111 GLY A O 1
ATOM 859 N N . ILE A 1 112 ? 17.572 -7.774 -22.760 1.00 50.31 112 ILE A N 1
ATOM 860 C CA . ILE A 1 112 ? 17.134 -6.660 -23.638 1.00 50.31 112 ILE A CA 1
ATOM 861 C C . ILE A 1 112 ? 16.118 -6.987 -24.743 1.00 50.31 112 ILE A C 1
ATOM 863 O O . ILE A 1 112 ? 15.732 -6.063 -25.448 1.00 50.31 112 ILE A O 1
ATOM 867 N N . ASN A 1 113 ? 15.643 -8.227 -24.914 1.00 48.22 113 ASN A N 1
ATOM 868 C CA . ASN A 1 113 ? 14.591 -8.529 -25.907 1.00 48.22 113 ASN A CA 1
ATOM 869 C C . ASN A 1 113 ? 13.717 -9.726 -25.491 1.00 48.22 113 ASN A C 1
ATOM 871 O O . ASN A 1 113 ? 13.782 -10.787 -26.114 1.00 48.22 113 ASN A O 1
ATOM 875 N N . ALA A 1 114 ? 12.898 -9.549 -24.456 1.00 42.06 114 ALA A N 1
ATOM 876 C CA . ALA A 1 114 ? 11.736 -10.397 -24.195 1.00 42.06 114 ALA A CA 1
ATOM 877 C C . ALA A 1 114 ? 10.498 -9.511 -24.035 1.00 42.06 114 ALA A C 1
ATOM 879 O O . ALA A 1 114 ? 10.625 -8.463 -23.359 1.00 42.06 114 ALA A O 1
#

Foldseek 3Di:
DQVCCCVPPVDHDDVVVDDDDDFPLVCQLDLVVDPPPSLVSNLVSLCVRLVSVVVVPPDQEAEAEPQNVSSVVSCCVVPVPRHYYYDHPAHSDHPVNVQCCPCPHPNV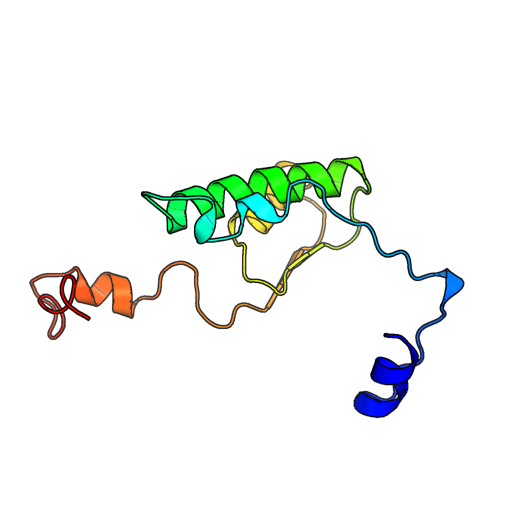PVNPDD